Protein AF-A0A7V5UFV3-F1 (afdb_monomer)

Solvent-accessible surface area (backbone atoms only — not comparable to full-atom values): 8999 Å² total; per-residue (Å²): 124,72,68,65,55,54,54,54,53,53,54,52,55,57,58,59,61,69,68,70,78,75,82,81,81,77,78,78,80,79,78,78,83,74,88,85,74,80,84,75,71,90,64,76,85,74,87,45,73,66,62,55,50,60,74,72,45,88,81,68,81,82,78,82,81,81,80,82,73,76,78,77,78,80,77,72,83,65,81,90,75,88,59,47,62,40,74,82,44,76,43,72,50,62,71,58,42,53,53,51,39,57,58,47,50,77,74,42,92,49,65,59,41,75,45,81,54,97,83,26,32,34,25,34,38,46,82,24,76,47,75,97,76,97

Organism: Caldithrix abyssi (NCBI:txid187145)

Sequence (134 aa):
MRILHLIGVLFLLVALQNCQTFSKLRKPAAPKAAEDSLLFHPGAPVKDAFLDSLSNGIGNSAQLSMVLVPPPAPELLYKWIDGYRVQVFAGLGSLRALQVRQQAATVVTDTVYVLKEKGMYKVQAGDYLYYPQA

Radius of gyration: 33.51 Å; Cα contacts (8 Å, |Δi|>4): 105; chains: 1; bounding box: 58×86×60 Å

pLDDT: mean 77.71, std 15.27, range [50.72, 97.5]

Mean predicted aligned error: 19.89 Å

Nearest PDB structures (foldseek):
  4rjv-assembly2_C  TM=5.526E-01  e=1.505E+00  synthetic construct
  2yil-assembly1_A  TM=4.700E-01  e=7.443E+00  Sarcocystis muris

Structure (mmCIF, N/CA/C/O backbone):
data_AF-A0A7V5UFV3-F1
#
_entry.id   AF-A0A7V5UFV3-F1
#
loop_
_atom_site.group_PDB
_atom_site.id
_atom_site.type_symbol
_atom_site.label_atom_id
_atom_site.label_alt_id
_atom_site.label_comp_id
_atom_site.label_asym_id
_atom_site.label_entity_id
_atom_site.label_seq_id
_atom_site.pdbx_PDB_ins_code
_atom_site.Cartn_x
_atom_site.Cartn_y
_atom_site.Cartn_z
_atom_site.occupancy
_atom_site.B_iso_or_equiv
_atom_site.auth_seq_id
_atom_site.auth_comp_id
_atom_site.auth_asym_id
_atom_site.auth_atom_id
_atom_site.pdbx_PDB_model_num
ATOM 1 N N . MET A 1 1 ? 10.000 57.093 -10.109 1.00 59.31 1 MET A N 1
ATOM 2 C CA . MET A 1 1 ? 9.949 55.910 -9.212 1.00 59.31 1 MET A CA 1
ATOM 3 C C . MET A 1 1 ? 9.218 56.125 -7.874 1.00 59.31 1 MET A C 1
ATOM 5 O O . MET A 1 1 ? 9.014 55.150 -7.171 1.00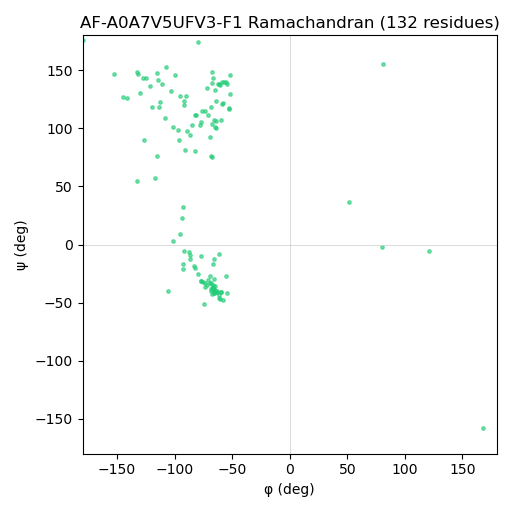 59.31 1 MET A O 1
ATOM 9 N N . ARG A 1 2 ? 8.758 57.335 -7.502 1.00 62.59 2 ARG A N 1
ATOM 10 C CA . ARG A 1 2 ? 8.049 57.561 -6.216 1.00 62.59 2 ARG A CA 1
ATOM 11 C C . ARG A 1 2 ? 6.562 57.157 -6.215 1.00 62.59 2 ARG A C 1
ATOM 13 O O . ARG A 1 2 ? 6.033 56.793 -5.174 1.00 62.59 2 ARG A O 1
ATOM 20 N N . ILE A 1 3 ? 5.911 57.157 -7.381 1.00 67.75 3 ILE A N 1
ATOM 21 C CA . ILE A 1 3 ? 4.476 56.834 -7.523 1.00 67.75 3 ILE A CA 1
ATOM 22 C C . ILE A 1 3 ? 4.211 55.326 -7.347 1.00 67.75 3 ILE A C 1
ATOM 24 O O . ILE A 1 3 ? 3.207 54.944 -6.756 1.00 67.75 3 ILE A O 1
ATOM 28 N N . LEU A 1 4 ? 5.147 54.464 -7.765 1.00 67.62 4 LEU A N 1
ATOM 29 C CA . LEU A 1 4 ? 5.001 53.007 -7.650 1.00 67.62 4 LEU A CA 1
ATOM 30 C C . LEU A 1 4 ? 5.042 52.524 -6.185 1.00 67.62 4 LEU A C 1
ATOM 32 O O . LEU A 1 4 ? 4.327 51.595 -5.821 1.00 67.62 4 LEU A O 1
ATOM 36 N N . HIS A 1 5 ? 5.815 53.193 -5.321 1.00 68.75 5 HIS A N 1
ATOM 37 C CA . HIS A 1 5 ? 5.843 52.886 -3.886 1.00 68.75 5 HIS A CA 1
ATOM 38 C C . HIS A 1 5 ? 4.564 53.315 -3.159 1.00 68.75 5 HIS A C 1
ATOM 40 O O . HIS A 1 5 ? 4.109 52.607 -2.266 1.00 68.75 5 HIS A O 1
ATOM 46 N N . LEU A 1 6 ? 3.944 54.424 -3.572 1.00 72.75 6 LEU A N 1
ATOM 47 C CA . LEU A 1 6 ? 2.688 54.906 -2.988 1.00 72.75 6 LEU A CA 1
ATOM 48 C C . LEU A 1 6 ? 1.519 53.946 -3.261 1.00 72.75 6 LEU A C 1
ATOM 50 O O . LEU A 1 6 ? 0.723 53.680 -2.364 1.00 72.75 6 LEU A O 1
ATOM 54 N N . ILE A 1 7 ? 1.462 53.363 -4.463 1.00 77.38 7 ILE A N 1
ATOM 55 C CA . ILE A 1 7 ? 0.428 52.381 -4.831 1.00 77.38 7 ILE A CA 1
ATOM 56 C C . ILE A 1 7 ? 0.610 51.071 -4.047 1.00 77.38 7 ILE A C 1
ATOM 58 O O . ILE A 1 7 ? -0.369 50.512 -3.553 1.00 77.38 7 ILE A O 1
ATOM 62 N N . GLY A 1 8 ? 1.854 50.611 -3.863 1.00 74.75 8 GLY A N 1
ATOM 63 C CA . GLY A 1 8 ? 2.144 49.401 -3.083 1.00 74.75 8 GLY A CA 1
ATOM 64 C C . GLY A 1 8 ? 1.756 49.521 -1.605 1.00 74.75 8 GLY A C 1
ATOM 65 O O . GLY A 1 8 ? 1.178 48.593 -1.040 1.00 74.75 8 GLY A O 1
ATOM 66 N N . VAL A 1 9 ? 2.007 50.680 -0.987 1.00 79.06 9 VAL A N 1
ATOM 67 C CA . VAL A 1 9 ? 1.633 50.935 0.416 1.00 79.06 9 VAL A CA 1
ATOM 68 C C . VAL A 1 9 ? 0.113 51.026 0.580 1.00 79.06 9 VAL A C 1
ATOM 70 O O . VAL A 1 9 ? -0.429 50.489 1.547 1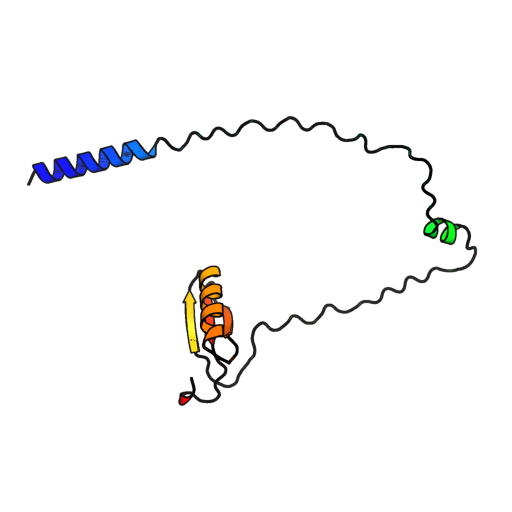.00 79.06 9 VAL A O 1
ATOM 73 N N . LEU A 1 10 ? -0.591 51.635 -0.380 1.00 79.88 10 LEU A N 1
ATOM 74 C CA . LEU A 1 10 ? -2.053 51.720 -0.349 1.00 79.88 10 LEU A CA 1
ATOM 75 C C . LEU A 1 10 ? -2.706 50.331 -0.447 1.00 79.88 10 LEU A C 1
ATOM 77 O O . LEU A 1 10 ? -3.644 50.040 0.291 1.00 79.88 10 LEU A O 1
ATOM 81 N N . PHE A 1 11 ? -2.177 49.445 -1.296 1.00 78.38 11 PHE A N 1
ATOM 82 C CA . PHE A 1 11 ? -2.704 48.085 -1.449 1.00 78.38 11 PHE A CA 1
ATOM 83 C C . PHE A 1 11 ? -2.501 47.231 -0.183 1.00 78.38 11 PHE A C 1
ATOM 85 O O . PHE A 1 11 ? -3.389 46.473 0.208 1.00 78.38 11 PHE A O 1
ATOM 92 N N . LEU A 1 12 ? -1.368 47.406 0.507 1.00 75.25 12 LEU A N 1
ATOM 93 C CA . LEU A 1 12 ? -1.086 46.732 1.779 1.00 75.25 12 LEU A CA 1
ATOM 94 C C . LEU A 1 12 ? -2.041 47.190 2.898 1.00 75.25 12 LEU A C 1
ATOM 96 O O . LEU A 1 12 ? -2.523 46.370 3.678 1.00 75.25 12 LEU A O 1
ATOM 100 N N . LEU A 1 13 ? -2.357 48.488 2.952 1.00 73.62 13 LEU A N 1
ATOM 101 C CA . LEU A 1 13 ? -3.294 49.056 3.928 1.00 73.62 13 LEU A CA 1
ATOM 102 C C . LEU A 1 13 ? -4.730 48.547 3.731 1.00 73.62 13 LEU A C 1
ATOM 104 O O . LEU A 1 13 ? -5.397 48.225 4.714 1.00 73.62 13 LEU A O 1
ATOM 108 N N . VAL A 1 14 ? -5.187 48.401 2.483 1.00 74.06 14 VAL A N 1
ATOM 109 C CA . VAL A 1 14 ? -6.518 47.841 2.182 1.00 74.06 14 VAL A CA 1
ATOM 110 C C . VAL A 1 14 ? -6.597 46.354 2.555 1.00 74.06 14 VAL A C 1
ATOM 112 O O . VAL A 1 14 ? -7.606 45.908 3.103 1.00 74.06 14 VAL A O 1
ATOM 115 N N . ALA A 1 15 ? -5.523 45.586 2.343 1.00 68.31 15 ALA A N 1
ATOM 116 C CA . ALA A 1 15 ? -5.472 44.177 2.742 1.00 68.31 15 ALA A CA 1
ATOM 117 C C . ALA A 1 15 ? -5.536 43.987 4.272 1.00 68.31 15 ALA A C 1
ATOM 119 O O . ALA A 1 15 ? -6.179 43.054 4.753 1.00 68.31 15 ALA A O 1
ATOM 120 N N . LEU A 1 16 ? -4.927 44.894 5.046 1.00 63.44 16 LEU A N 1
ATOM 121 C CA . LEU A 1 16 ? -4.953 44.854 6.513 1.00 63.44 16 LEU A CA 1
ATOM 122 C C . LEU A 1 16 ? -6.341 45.158 7.100 1.00 63.44 16 LEU A C 1
ATOM 124 O O . LEU A 1 16 ? -6.708 44.574 8.121 1.00 63.44 16 LEU A O 1
ATOM 128 N N . 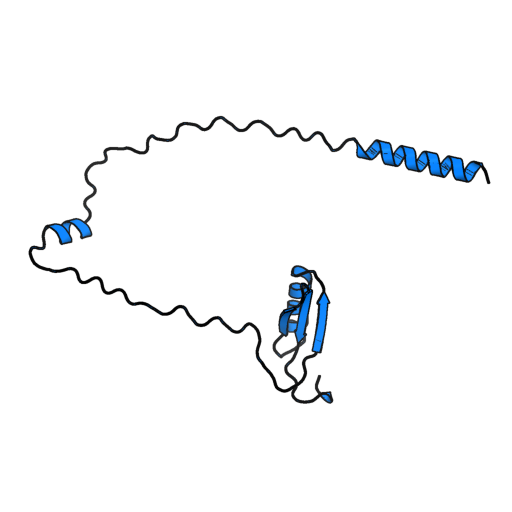GLN A 1 17 ? -7.140 46.015 6.457 1.00 64.69 17 GLN A N 1
ATOM 129 C CA . GLN A 1 17 ? -8.483 46.358 6.944 1.00 64.69 17 GLN A CA 1
ATOM 130 C C . GLN A 1 17 ? -9.493 45.208 6.795 1.00 64.69 17 GLN A C 1
ATOM 132 O O . GLN A 1 17 ? -10.365 45.049 7.646 1.00 64.69 17 GLN A O 1
ATOM 137 N N . ASN A 1 18 ? -9.344 44.348 5.783 1.00 59.25 18 ASN A N 1
ATOM 138 C CA . ASN A 1 18 ? -10.258 43.219 5.560 1.00 59.25 18 ASN A CA 1
ATOM 139 C C . ASN A 1 18 ? -10.041 42.021 6.503 1.00 59.25 18 ASN A C 1
ATOM 141 O O . ASN A 1 18 ? -10.868 41.112 6.539 1.00 59.25 18 ASN A O 1
ATOM 145 N N . CYS A 1 19 ? -8.959 42.001 7.289 1.00 56.19 19 CYS A N 1
ATOM 146 C CA . CYS A 1 19 ? -8.644 40.871 8.168 1.00 56.19 19 CYS A CA 1
ATOM 147 C C . CYS A 1 19 ? -9.328 40.955 9.551 1.00 56.19 19 CYS A C 1
ATOM 149 O O . CYS A 1 19 ? -9.362 39.973 10.289 1.00 56.19 19 CYS A O 1
ATOM 151 N N . GLN A 1 20 ? -9.899 42.108 9.926 1.00 56.22 20 GLN A N 1
ATOM 152 C CA . GLN A 1 20 ? -10.466 42.312 11.270 1.00 56.22 20 GLN A CA 1
ATOM 153 C C . GLN A 1 20 ? -11.961 41.976 11.397 1.00 56.22 20 GLN A C 1
ATOM 155 O O . GLN A 1 20 ? -12.496 41.972 12.506 1.00 56.22 20 GLN A O 1
ATOM 160 N N . THR A 1 21 ? -12.649 41.646 10.304 1.00 54.75 21 THR A N 1
ATOM 161 C CA . THR A 1 21 ? -14.114 41.483 10.298 1.00 54.75 21 THR A CA 1
ATOM 162 C C . THR A 1 21 ? -14.610 40.078 10.666 1.00 54.75 21 THR A C 1
ATOM 164 O O . THR A 1 21 ? -15.809 39.900 10.865 1.00 54.75 21 THR A O 1
ATOM 167 N N . PHE A 1 22 ? -13.729 39.083 10.828 1.00 54.22 22 PHE A N 1
ATOM 168 C CA . PHE A 1 22 ? -14.130 37.675 11.015 1.00 54.22 22 PHE A CA 1
ATOM 169 C C . PHE A 1 22 ? -14.095 37.131 12.459 1.00 54.22 22 PHE A C 1
ATOM 171 O O . PHE A 1 22 ? -14.409 35.962 12.673 1.00 54.22 22 PHE A O 1
ATOM 178 N N . SER A 1 23 ? -13.775 37.932 13.483 1.00 52.50 23 SER A N 1
ATOM 179 C CA . SER A 1 23 ? -13.541 37.406 14.846 1.00 52.50 23 SER A CA 1
ATOM 180 C C . SER A 1 23 ? -14.737 37.430 15.813 1.00 52.50 23 SER A C 1
ATOM 182 O O . SER A 1 23 ? -14.569 37.121 16.991 1.00 52.50 23 SER A O 1
ATOM 184 N N . LYS A 1 24 ? -15.962 37.746 15.370 1.00 52.88 24 LYS A N 1
ATOM 185 C CA . LYS A 1 24 ? -17.138 37.820 16.266 1.00 52.88 24 LYS A CA 1
ATOM 186 C C . LYS A 1 24 ? -18.234 36.800 15.938 1.00 52.88 24 LYS A C 1
ATOM 188 O O . LYS A 1 24 ? -19.392 37.166 15.768 1.00 52.88 24 LYS A O 1
ATOM 193 N N . LEU A 1 25 ? -17.901 35.507 15.937 1.00 55.94 25 LEU A N 1
ATOM 194 C CA . LEU A 1 25 ? -18.900 34.448 16.138 1.00 55.94 25 LEU A CA 1
ATOM 195 C C . LEU A 1 25 ? -19.076 34.197 17.642 1.00 55.94 25 LEU A C 1
ATOM 197 O O . LEU A 1 25 ? -18.333 33.460 18.287 1.00 55.94 25 LEU A O 1
ATOM 201 N N . ARG A 1 26 ? -20.072 34.880 18.207 1.00 53.34 26 ARG A N 1
ATOM 202 C CA . ARG A 1 26 ? -20.524 34.746 19.592 1.00 53.34 26 ARG A CA 1
ATOM 203 C C . ARG A 1 26 ? -21.231 33.394 19.748 1.00 53.34 26 A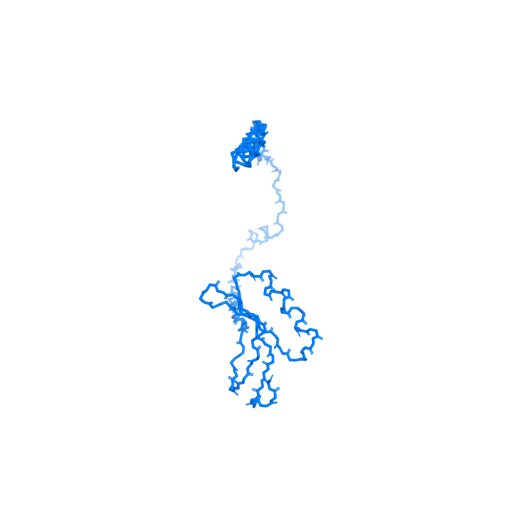RG A C 1
ATOM 205 O O . ARG A 1 26 ? -22.297 33.184 19.180 1.00 53.34 26 ARG A O 1
ATOM 212 N N . LYS A 1 27 ? -20.625 32.477 20.504 1.00 60.91 27 LYS A N 1
ATOM 213 C CA . LYS A 1 27 ? -21.203 31.173 20.864 1.00 60.91 27 LYS A CA 1
ATOM 214 C C . LYS A 1 27 ? -22.464 31.406 21.725 1.00 60.91 27 LYS A C 1
ATOM 216 O O . LYS A 1 27 ? -22.343 32.104 22.736 1.00 60.91 27 LYS A O 1
ATOM 221 N N . PRO A 1 28 ? -23.657 30.898 21.364 1.00 58.50 28 PRO A N 1
ATOM 222 C CA . PRO A 1 28 ? -24.816 30.975 22.248 1.00 58.50 28 PRO A CA 1
ATOM 223 C C . PRO A 1 28 ? -24.586 30.116 23.498 1.00 58.50 28 PRO A C 1
ATOM 225 O O . PRO A 1 28 ? -23.933 29.071 23.442 1.00 58.50 28 PRO A O 1
ATOM 228 N N . ALA A 1 29 ? -25.081 30.606 24.635 1.00 60.09 29 ALA A N 1
ATOM 229 C CA . ALA A 1 29 ? -24.979 29.945 25.928 1.00 60.09 29 ALA A CA 1
ATOM 230 C C . ALA A 1 29 ? -25.675 28.576 25.895 1.00 60.09 29 ALA A C 1
ATOM 232 O O . ALA A 1 29 ? -26.770 28.445 25.347 1.00 60.09 29 ALA A O 1
ATOM 233 N N . ALA A 1 30 ? -25.031 27.567 26.484 1.00 63.00 30 ALA A N 1
ATOM 234 C CA . ALA A 1 30 ? -25.614 26.242 26.641 1.00 63.00 30 ALA A CA 1
ATOM 235 C C . ALA A 1 30 ? -26.879 26.322 27.522 1.00 63.00 30 ALA A C 1
ATOM 237 O O . ALA A 1 30 ? -26.863 27.040 28.529 1.00 63.00 30 ALA A O 1
ATOM 238 N N . PRO A 1 31 ? -27.966 25.606 27.180 1.00 59.72 31 PRO A N 1
ATOM 239 C CA . PRO A 1 31 ? -29.097 25.461 28.083 1.00 59.72 31 PRO A CA 1
ATOM 240 C C . PRO A 1 31 ? -28.635 24.765 29.369 1.00 59.72 31 PRO A C 1
ATOM 242 O O . PRO A 1 31 ? -27.831 23.832 29.333 1.00 59.72 31 PRO A O 1
ATOM 245 N N . LYS A 1 32 ? -29.124 25.263 30.511 1.00 56.88 32 LYS A N 1
ATOM 246 C CA . LYS A 1 32 ? -28.925 24.645 31.826 1.00 56.88 32 LYS A CA 1
ATOM 247 C C . LYS A 1 32 ? -29.338 23.176 31.743 1.00 56.88 32 LYS A C 1
ATOM 249 O O . LYS A 1 32 ? -30.430 22.884 31.261 1.00 56.88 32 LYS A O 1
ATOM 254 N N . ALA A 1 33 ? -28.454 22.293 32.200 1.00 53.53 33 ALA A N 1
ATOM 255 C CA . ALA A 1 33 ? -28.735 20.874 32.340 1.00 53.53 33 ALA A CA 1
ATOM 256 C C . ALA A 1 33 ? -30.018 20.703 33.163 1.00 53.53 33 ALA A C 1
ATOM 258 O O . ALA A 1 33 ? -30.089 21.163 34.303 1.00 53.53 33 ALA A O 1
ATOM 259 N N . ALA A 1 34 ? -31.036 20.111 32.544 1.00 55.47 34 ALA A N 1
ATOM 260 C CA . ALA A 1 34 ? -32.190 19.606 33.258 1.00 55.47 34 ALA A CA 1
ATOM 261 C C . ALA A 1 34 ? -31.710 18.458 34.151 1.00 55.47 34 ALA A C 1
ATOM 263 O O . ALA A 1 34 ? -30.925 17.611 33.719 1.00 55.47 34 ALA A O 1
ATOM 264 N N . GLU A 1 35 ? -32.137 18.482 35.408 1.00 56.16 35 GLU A N 1
ATOM 265 C CA . GLU A 1 35 ? -31.898 17.438 36.396 1.00 56.16 35 GLU A CA 1
ATOM 266 C C . GLU A 1 35 ? -32.661 16.161 36.002 1.00 56.16 35 GLU A C 1
ATOM 268 O O . GLU A 1 35 ? -33.693 15.828 36.575 1.00 56.16 35 GLU A O 1
ATOM 273 N N . ASP A 1 36 ? -32.164 15.430 35.004 1.00 50.72 36 ASP A N 1
ATOM 274 C CA . ASP A 1 36 ? -32.668 14.099 34.664 1.00 50.72 36 ASP A CA 1
ATOM 275 C C . ASP A 1 36 ? -32.024 13.062 35.594 1.00 50.72 36 ASP A C 1
ATOM 277 O O . ASP A 1 36 ? -31.056 12.373 35.274 1.00 50.72 36 ASP A O 1
ATOM 281 N N . SER A 1 37 ? -32.564 12.961 36.804 1.00 53.97 37 SER A N 1
ATOM 282 C CA . SER A 1 37 ? -32.398 11.793 37.677 1.00 53.97 37 SER A CA 1
ATOM 283 C C . SER A 1 37 ? -33.749 11.376 38.251 1.00 53.97 37 SER A C 1
ATOM 285 O O . SER A 1 37 ? -33.933 11.220 39.451 1.00 53.97 37 SER A O 1
ATOM 287 N N . LEU A 1 38 ? -34.701 11.151 37.345 1.00 58.28 38 LEU A N 1
ATOM 288 C CA . LEU A 1 38 ? -35.930 10.386 37.578 1.00 58.28 38 LEU A CA 1
ATOM 289 C C . LEU A 1 38 ? -35.745 8.902 37.192 1.00 58.28 38 LEU A C 1
ATOM 291 O O . LEU A 1 38 ? -36.679 8.249 36.745 1.00 58.28 38 LEU A O 1
ATOM 295 N N . LEU A 1 39 ? -34.539 8.341 37.347 1.00 59.97 39 LEU A N 1
ATOM 296 C CA . LEU A 1 39 ? -34.235 6.944 36.987 1.00 59.97 39 LEU A CA 1
ATOM 297 C C . LEU A 1 39 ? -34.375 5.951 38.152 1.00 59.97 39 LEU A C 1
ATOM 299 O O . LEU A 1 39 ? -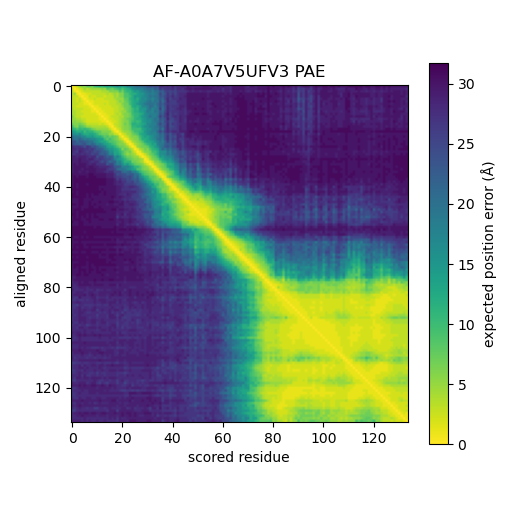33.812 4.862 38.112 1.00 59.97 39 LEU A O 1
ATOM 303 N N . PHE A 1 40 ? -35.161 6.283 39.172 1.00 52.31 40 PHE A N 1
ATOM 304 C CA . PHE A 1 40 ? -35.617 5.299 40.151 1.00 52.31 40 PHE A CA 1
ATOM 305 C C . PHE A 1 40 ? -37.129 5.161 40.043 1.00 52.31 40 PHE A C 1
ATOM 307 O O . PHE A 1 40 ? -37.885 5.677 40.860 1.00 52.31 40 PHE A O 1
ATOM 314 N N . HIS A 1 41 ? -37.577 4.453 39.010 1.00 55.16 41 HIS A N 1
ATOM 315 C CA . HIS A 1 41 ? -38.887 3.826 39.064 1.00 55.16 41 HIS A CA 1
ATOM 316 C C . HIS A 1 41 ? -38.750 2.580 39.950 1.00 55.16 41 HIS A C 1
ATOM 318 O O . HIS A 1 41 ? -38.035 1.657 39.551 1.00 55.16 41 HIS A O 1
ATOM 324 N N . PRO A 1 42 ? -39.400 2.506 41.128 1.00 57.03 42 PRO A N 1
ATOM 325 C CA . PRO A 1 42 ? -39.598 1.236 41.815 1.00 57.03 42 PRO A CA 1
ATOM 326 C C . PRO A 1 42 ? -40.581 0.409 40.974 1.00 57.03 42 PRO A C 1
ATOM 328 O O . PRO A 1 42 ? -41.781 0.364 41.230 1.00 57.03 42 PRO A O 1
ATOM 331 N N . GLY A 1 43 ? -40.077 -0.156 39.880 1.00 62.69 43 GLY A N 1
ATOM 332 C CA . GLY A 1 43 ? -40.812 -1.084 39.041 1.00 62.69 43 GLY A CA 1
ATOM 333 C C . GLY A 1 43 ? -41.061 -2.376 39.806 1.00 62.69 43 GLY A C 1
ATOM 334 O O . GLY A 1 43 ? -40.257 -2.781 40.648 1.00 62.69 43 GLY A O 1
ATOM 335 N N . ALA A 1 44 ? -42.189 -3.019 39.514 1.00 68.88 44 ALA A N 1
ATOM 336 C CA . ALA A 1 44 ? -42.468 -4.362 39.999 1.00 68.88 44 ALA A CA 1
ATOM 337 C C . ALA A 1 44 ? -41.289 -5.297 39.663 1.00 68.88 44 ALA A C 1
ATOM 339 O O . ALA A 1 44 ? -40.658 -5.110 38.617 1.00 68.88 44 ALA A O 1
ATOM 340 N N . PRO A 1 45 ? -40.983 -6.287 40.522 1.00 68.06 45 PRO A N 1
ATOM 341 C CA . PRO A 1 45 ? -39.886 -7.215 40.282 1.00 68.06 45 PRO A CA 1
ATOM 342 C C . PR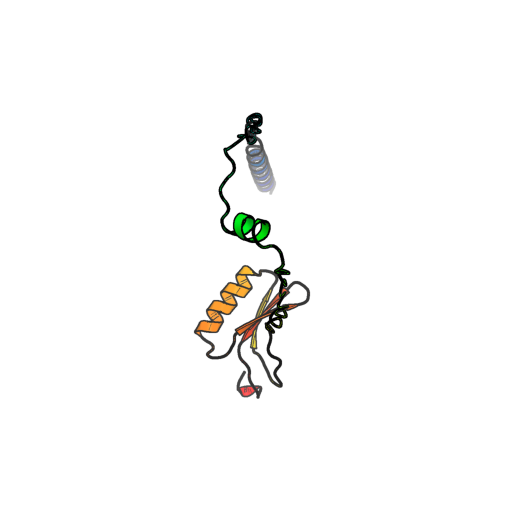O A 1 45 ? -40.046 -7.843 38.895 1.00 68.06 45 PRO A C 1
ATOM 344 O O . PRO A 1 45 ? -41.044 -8.510 38.607 1.00 68.06 45 PRO A O 1
ATOM 347 N N . VAL A 1 46 ? -39.083 -7.567 38.016 1.00 77.25 46 VAL A N 1
ATOM 348 C CA . VAL A 1 46 ? -39.041 -8.147 36.676 1.00 77.25 46 VAL A CA 1
ATOM 349 C C . VAL A 1 46 ? -38.756 -9.631 36.858 1.00 77.25 46 VAL A C 1
ATOM 351 O O . VAL A 1 46 ? -37.727 -9.991 37.423 1.00 77.25 46 VAL A O 1
ATOM 354 N N . LYS A 1 47 ? -39.687 -10.483 36.415 1.00 77.06 47 LYS A N 1
ATOM 355 C CA . LYS A 1 47 ? -39.478 -11.933 36.394 1.00 77.06 47 LYS A CA 1
ATOM 356 C C . LYS A 1 47 ? -38.344 -12.244 35.427 1.00 77.06 47 LYS A C 1
ATOM 358 O O . LYS A 1 47 ? -38.529 -12.154 34.213 1.00 77.06 47 LYS A O 1
ATOM 363 N N . ASP A 1 48 ? -37.190 -12.588 35.975 1.00 77.19 48 ASP A N 1
ATOM 364 C CA . ASP A 1 48 ? -36.040 -13.043 35.216 1.00 77.19 48 ASP A CA 1
ATOM 365 C C . ASP A 1 48 ? -35.970 -14.563 35.337 1.00 77.19 48 ASP A C 1
ATOM 367 O O . ASP A 1 48 ? -35.503 -15.110 36.335 1.00 77.19 48 ASP A O 1
ATOM 371 N N . ALA A 1 49 ? -36.436 -15.248 34.290 1.00 80.12 49 ALA A N 1
ATOM 372 C CA . ALA A 1 49 ? -36.468 -16.705 34.236 1.00 80.12 49 ALA A CA 1
ATOM 373 C C . ALA A 1 49 ? -35.089 -17.346 34.482 1.00 80.12 49 ALA A C 1
ATOM 375 O O . ALA A 1 49 ? -35.021 -18.475 34.968 1.00 80.12 49 ALA A O 1
ATOM 376 N N . PHE A 1 50 ? -33.994 -16.642 34.173 1.00 78.88 50 PHE A N 1
ATOM 377 C CA . PHE A 1 50 ? -32.646 -17.125 34.437 1.00 78.88 50 PHE A CA 1
ATOM 378 C C . PHE A 1 50 ? -32.307 -17.037 35.931 1.00 78.88 50 PHE A C 1
ATOM 380 O O . PHE A 1 50 ? -31.926 -18.044 36.529 1.00 78.88 50 PHE A O 1
ATOM 387 N N . LEU A 1 51 ? -32.510 -15.883 36.570 1.00 76.19 51 LEU A N 1
ATOM 388 C CA . LEU A 1 51 ? -32.245 -15.716 38.008 1.00 76.19 51 LEU A CA 1
ATOM 389 C C . LEU A 1 51 ? -33.199 -16.552 38.878 1.00 76.19 51 LEU A C 1
ATOM 391 O O . LEU A 1 51 ? -32.789 -17.133 39.889 1.00 76.19 51 LEU A O 1
ATOM 395 N N . ASP A 1 52 ? -34.448 -16.695 38.443 1.00 78.38 52 ASP A N 1
ATOM 396 C CA . ASP A 1 52 ? -35.447 -17.553 39.079 1.00 78.38 52 ASP A CA 1
ATOM 397 C C . ASP A 1 52 ? -35.051 -19.041 38.981 1.00 78.38 52 ASP A C 1
ATOM 399 O O . ASP A 1 52 ? -35.344 -19.830 39.880 1.00 78.38 52 ASP A O 1
ATOM 403 N N . SER A 1 53 ? -34.325 -19.443 37.928 1.00 73.56 53 SER A N 1
ATOM 404 C CA . SER A 1 53 ? -33.802 -20.812 37.793 1.00 73.56 53 SER A CA 1
ATOM 405 C C . SER A 1 53 ? -32.573 -21.078 38.670 1.00 73.56 53 SER A C 1
ATOM 407 O O . SER A 1 53 ? -32.401 -22.193 39.163 1.00 73.56 53 SER A O 1
ATOM 409 N N . LEU A 1 54 ? -31.751 -20.052 38.923 1.00 70.38 54 LEU A N 1
ATOM 410 C CA . LEU A 1 54 ? -30.588 -20.148 39.810 1.00 70.38 54 LEU A CA 1
ATOM 411 C C . LEU A 1 54 ? -30.991 -20.209 41.286 1.00 70.38 54 LEU A C 1
ATOM 413 O O . LEU A 1 54 ? -30.360 -20.917 42.066 1.00 70.38 54 LEU A O 1
ATOM 417 N N . SER A 1 55 ? -32.042 -19.486 41.673 1.00 70.38 55 SER A N 1
ATOM 418 C CA . SER A 1 55 ? -32.503 -19.424 43.066 1.00 70.38 55 SER A CA 1
ATOM 419 C C . SER A 1 55 ? -33.294 -20.663 43.504 1.00 70.38 55 SER A C 1
ATOM 421 O O . SER A 1 55 ? -33.198 -21.066 44.661 1.00 70.38 55 SER A O 1
ATOM 423 N N . ASN A 1 56 ? -34.023 -21.311 42.587 1.00 69.44 56 ASN A N 1
ATOM 424 C CA . ASN A 1 56 ? -34.804 -22.522 42.876 1.00 69.44 56 ASN A CA 1
ATOM 425 C C . ASN A 1 56 ? -33.998 -23.836 42.752 1.00 69.44 56 ASN A C 1
ATOM 427 O O . ASN A 1 56 ? -34.487 -24.903 43.127 1.00 69.44 56 ASN A O 1
ATOM 431 N N . GLY A 1 57 ? -32.766 -23.782 42.236 1.00 61.97 57 GLY A N 1
ATOM 432 C CA . GLY A 1 57 ? -31.896 -24.941 42.035 1.00 61.97 57 GLY A CA 1
ATOM 433 C C . GLY A 1 57 ? -30.981 -25.223 43.228 1.00 61.97 57 GLY A C 1
ATOM 434 O O . GLY A 1 57 ? -29.801 -24.884 43.202 1.00 61.97 57 GLY A O 1
ATOM 435 N N . ILE A 1 58 ? -31.494 -25.892 44.265 1.00 54.03 58 ILE A N 1
ATOM 436 C CA . ILE A 1 58 ? -30.674 -26.443 45.357 1.00 54.03 58 ILE A CA 1
ATOM 437 C C . ILE A 1 58 ? -29.762 -27.541 44.775 1.00 54.03 58 ILE A C 1
ATOM 439 O O . ILE A 1 58 ? -30.210 -28.658 44.539 1.00 54.03 58 ILE A O 1
ATOM 443 N N . GLY A 1 59 ? -28.482 -27.230 44.538 1.00 54.72 59 GLY A N 1
ATOM 444 C CA . GLY A 1 59 ? -27.427 -28.238 44.333 1.00 54.72 59 GLY A CA 1
ATOM 445 C C . GLY A 1 59 ? -26.658 -28.206 43.010 1.00 54.72 59 GLY A C 1
ATOM 446 O O . GLY A 1 59 ? -25.670 -28.926 42.889 1.00 54.72 59 GLY A O 1
ATOM 447 N N . ASN A 1 60 ? -27.025 -27.360 42.047 1.00 56.84 60 ASN A N 1
ATOM 448 C CA . ASN A 1 60 ? -26.293 -27.284 40.781 1.00 56.84 60 ASN A CA 1
ATOM 449 C C . ASN A 1 60 ? -25.286 -26.135 40.839 1.00 56.84 60 ASN A C 1
ATOM 451 O O . ASN A 1 60 ? -25.634 -24.972 40.646 1.00 56.84 60 ASN A O 1
ATOM 455 N N . SER A 1 61 ? -24.023 -26.453 41.124 1.00 63.53 61 SER A N 1
ATOM 456 C CA . SER A 1 61 ? -22.925 -25.506 40.961 1.00 63.53 61 SER A CA 1
ATOM 457 C C . SER A 1 61 ? -22.863 -25.077 39.493 1.00 63.53 61 SER A C 1
ATOM 459 O O . SER A 1 61 ? -22.484 -25.845 38.611 1.00 63.53 61 SER A O 1
ATOM 461 N N . ALA A 1 62 ? -23.276 -23.844 39.207 1.00 62.12 62 ALA A N 1
ATOM 462 C CA . ALA A 1 62 ? -23.111 -23.257 37.887 1.00 62.12 62 ALA A CA 1
ATOM 463 C C . ALA A 1 62 ? -21.605 -23.123 37.604 1.00 62.12 62 ALA A C 1
ATOM 465 O O . ALA A 1 62 ? -20.939 -22.224 38.118 1.00 62.12 62 ALA A O 1
ATOM 466 N N . GLN A 1 63 ? -21.042 -24.050 36.828 1.00 63.62 63 GLN A N 1
ATOM 467 C CA . GLN A 1 63 ? -19.669 -23.938 36.351 1.00 63.62 63 GLN A CA 1
ATOM 468 C C . GLN A 1 63 ? -19.627 -22.933 35.202 1.00 63.62 63 GLN A C 1
ATOM 470 O O . GLN A 1 63 ? -20.038 -23.216 34.078 1.00 63.62 63 GLN A O 1
ATOM 475 N N . LEU A 1 64 ? -19.110 -21.742 35.498 1.00 67.69 64 LEU A N 1
ATOM 476 C CA . LEU A 1 64 ? -18.714 -20.773 34.486 1.00 67.69 64 LEU A CA 1
ATOM 477 C C . LEU A 1 64 ? -17.506 -21.329 33.723 1.00 67.69 64 LEU A C 1
ATOM 479 O O . LEU A 1 64 ? -16.381 -21.326 34.221 1.00 67.69 64 LEU A O 1
ATOM 483 N N . SER A 1 65 ? -17.743 -21.818 32.508 1.00 70.94 65 SER A N 1
ATOM 484 C CA . SER A 1 65 ? -16.671 -22.147 31.572 1.00 70.94 65 SER A CA 1
ATOM 485 C C . SER A 1 65 ? -16.279 -20.883 30.813 1.00 70.94 65 SER A C 1
ATOM 487 O O . SER A 1 65 ? -16.991 -20.427 29.919 1.00 70.94 65 SER A O 1
ATOM 489 N N . MET A 1 66 ? -15.158 -20.280 31.203 1.00 72.75 66 MET A N 1
ATOM 490 C CA . MET A 1 66 ? -14.568 -19.167 30.469 1.00 72.75 66 MET A CA 1
ATOM 491 C C . MET A 1 66 ? -13.613 -19.732 29.418 1.00 72.75 66 MET A C 1
ATOM 493 O O . MET A 1 66 ? -12.471 -20.074 29.718 1.00 72.75 66 MET A O 1
ATOM 497 N N . VAL A 1 67 ? -14.080 -19.846 28.175 1.00 80.12 67 VAL A N 1
ATOM 498 C CA . VAL A 1 67 ? -13.206 -20.193 27.051 1.00 80.12 67 VAL A CA 1
ATOM 499 C C . VAL A 1 67 ? -12.424 -18.941 26.662 1.00 80.12 67 VAL A C 1
ATOM 501 O O . VAL A 1 67 ? -12.954 -18.026 26.034 1.00 80.12 67 VAL A O 1
ATOM 504 N N . LEU A 1 68 ? -11.154 -18.892 27.059 1.00 71.50 68 LEU A N 1
ATOM 505 C CA . LEU A 1 68 ? -10.198 -17.896 26.582 1.00 71.50 68 LEU A CA 1
ATOM 506 C C . LEU A 1 68 ? -9.892 -18.191 25.111 1.00 71.50 68 LEU A C 1
ATOM 508 O O . LEU A 1 68 ? -9.013 -18.993 24.802 1.0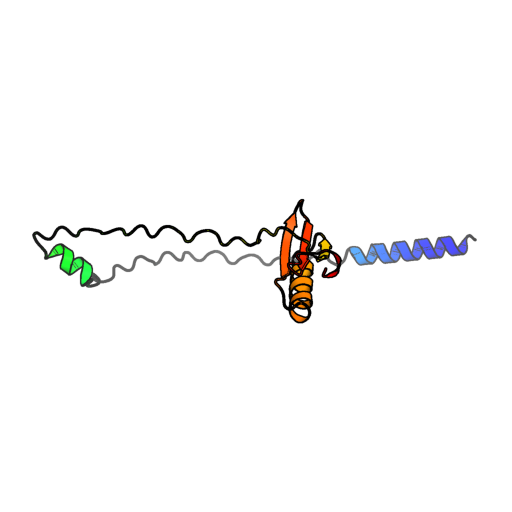0 71.50 68 LEU A O 1
ATOM 512 N N . VAL A 1 69 ? -10.629 -17.561 24.197 1.00 83.44 69 VAL A N 1
ATOM 513 C CA . VAL A 1 69 ? -10.233 -17.533 22.787 1.00 83.44 69 VAL A CA 1
ATOM 514 C C . VAL A 1 69 ? -9.051 -16.570 22.690 1.00 83.44 69 VAL A C 1
ATOM 516 O O . VAL A 1 69 ? -9.224 -15.385 22.995 1.00 83.44 69 VAL A O 1
ATOM 519 N N . PRO A 1 70 ? -7.842 -17.039 22.334 1.00 84.25 70 PRO A N 1
ATOM 520 C CA . PRO A 1 70 ? -6.718 -16.137 22.163 1.00 84.25 70 PRO A CA 1
ATOM 521 C C . PRO A 1 70 ? -7.077 -15.103 21.088 1.00 84.25 70 PRO A C 1
ATOM 523 O O . PRO A 1 70 ? -7.711 -15.459 20.089 1.00 84.25 70 PRO A O 1
ATOM 526 N N . PRO A 1 71 ? -6.709 -13.824 21.278 1.00 82.62 71 PRO A N 1
ATOM 527 C CA . PRO A 1 71 ? -6.946 -12.818 20.259 1.00 82.62 71 PRO A CA 1
ATOM 528 C C . PRO A 1 71 ? -6.276 -13.262 18.948 1.00 82.62 71 PRO A C 1
ATOM 530 O O . PRO A 1 71 ? -5.169 -13.811 18.989 1.00 82.62 71 PRO A O 1
ATOM 533 N N . PRO A 1 72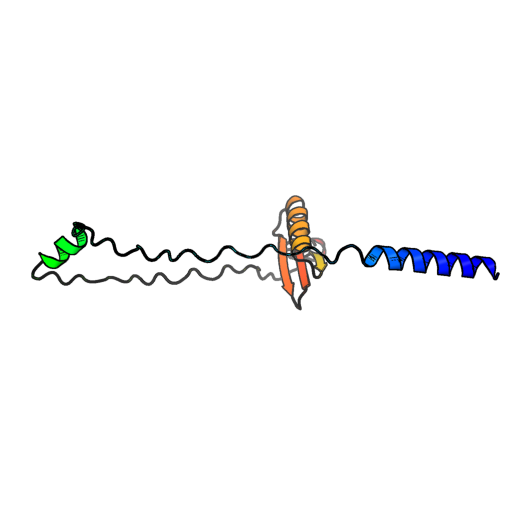 ? -6.933 -13.061 17.792 1.00 81.50 72 PRO A N 1
ATOM 534 C CA . PRO A 1 72 ? -6.355 -13.408 16.502 1.00 81.50 72 PRO A CA 1
ATOM 535 C C . PRO A 1 72 ? -5.001 -12.714 16.340 1.00 81.50 72 PRO A C 1
ATOM 537 O O . PRO A 1 72 ? -4.827 -11.563 16.752 1.00 81.50 72 PRO A O 1
ATOM 540 N N . ALA A 1 73 ? -4.032 -13.435 15.771 1.00 79.75 73 ALA A N 1
ATOM 541 C CA . ALA A 1 73 ? -2.702 -12.891 15.534 1.00 79.75 73 ALA A CA 1
ATOM 542 C C . ALA A 1 73 ? -2.812 -11.590 14.715 1.00 79.75 73 ALA A C 1
ATOM 544 O O . ALA A 1 73 ? -3.616 -11.535 13.781 1.00 79.75 73 ALA A O 1
ATOM 545 N N . PRO A 1 74 ? -2.035 -10.544 15.047 1.00 74.38 74 PRO A N 1
ATOM 546 C CA . PRO A 1 74 ? -2.063 -9.302 14.291 1.00 74.38 74 PRO A CA 1
ATOM 547 C C . PRO A 1 74 ? -1.699 -9.594 12.834 1.00 74.38 74 PRO A C 1
ATOM 549 O O . PRO A 1 74 ? -0.620 -10.120 12.555 1.00 74.38 74 PRO A O 1
ATOM 552 N N . GLU A 1 75 ? -2.603 -9.270 11.910 1.00 69.88 75 GLU A N 1
ATOM 553 C CA . GLU A 1 75 ? -2.335 -9.396 10.481 1.00 69.88 75 GLU A CA 1
ATOM 554 C C . GLU A 1 75 ? -1.105 -8.553 10.131 1.00 69.88 75 GLU A C 1
ATOM 556 O O . GLU A 1 75 ? -1.057 -7.341 10.371 1.00 69.88 75 GLU A O 1
ATOM 561 N N . LEU A 1 76 ? -0.078 -9.198 9.579 1.00 64.12 76 LEU A N 1
ATOM 562 C CA . LEU A 1 76 ? 1.092 -8.491 9.085 1.00 64.12 76 LEU A CA 1
ATOM 563 C C . LEU A 1 76 ? 0.657 -7.636 7.889 1.00 64.12 76 LEU A C 1
ATOM 565 O O . LEU A 1 76 ? 0.437 -8.145 6.795 1.00 64.12 76 LEU A O 1
ATOM 569 N N . LEU A 1 77 ? 0.588 -6.315 8.085 1.00 70.38 77 LEU A N 1
ATOM 570 C CA . LEU A 1 77 ? 0.302 -5.332 7.025 1.00 70.38 77 LEU A CA 1
ATOM 571 C C . LEU A 1 77 ? 1.356 -5.327 5.902 1.00 70.38 77 LEU A C 1
ATOM 573 O O . LEU A 1 77 ? 1.203 -4.632 4.896 1.00 70.38 77 LEU A O 1
ATOM 577 N N . TYR A 1 78 ? 2.452 -6.057 6.097 1.00 76.06 78 TYR A N 1
ATOM 578 C CA . TYR A 1 78 ? 3.607 -6.073 5.227 1.00 76.06 78 TYR A CA 1
ATOM 579 C C . TYR A 1 78 ? 4.170 -7.486 5.100 1.00 76.06 78 TYR A C 1
ATOM 581 O O . TYR A 1 78 ? 4.504 -8.134 6.093 1.00 76.06 78 TYR A O 1
ATOM 589 N N . LYS A 1 79 ? 4.310 -7.938 3.855 1.00 83.00 79 LYS A N 1
ATOM 590 C CA . LYS A 1 79 ? 4.959 -9.199 3.505 1.00 83.00 79 LYS A CA 1
ATOM 591 C C . LYS A 1 79 ? 6.447 -8.948 3.273 1.00 83.00 79 LYS A C 1
ATOM 593 O O . LYS A 1 79 ? 6.805 -8.085 2.467 1.00 83.00 79 LYS A O 1
ATOM 598 N N . TRP A 1 80 ? 7.305 -9.713 3.941 1.00 83.56 80 TRP A N 1
ATOM 599 C CA . TRP A 1 80 ? 8.734 -9.753 3.629 1.00 83.56 80 TRP A CA 1
ATOM 600 C C . TRP A 1 80 ? 8.954 -10.489 2.307 1.00 83.56 80 TRP A C 1
ATOM 602 O O . TRP A 1 80 ? 8.357 -11.542 2.082 1.00 83.56 80 TRP A O 1
ATOM 612 N N . ILE A 1 81 ? 9.790 -9.926 1.437 1.00 86.88 81 ILE A N 1
ATOM 613 C CA . ILE A 1 81 ? 10.194 -10.546 0.173 1.00 86.88 81 ILE A CA 1
ATOM 614 C C . ILE A 1 81 ? 11.708 -10.446 0.025 1.00 86.88 81 ILE A C 1
ATOM 616 O O . ILE A 1 81 ? 12.307 -9.477 0.493 1.00 86.88 81 ILE A O 1
ATOM 620 N N . ASP A 1 82 ? 12.299 -11.434 -0.637 1.00 87.88 82 ASP A N 1
ATOM 621 C CA . ASP A 1 82 ? 13.676 -11.373 -1.118 1.00 87.88 82 ASP A CA 1
ATOM 622 C C . ASP A 1 82 ? 13.635 -10.925 -2.585 1.00 87.88 82 ASP A C 1
ATOM 624 O O . ASP A 1 82 ? 13.397 -11.728 -3.488 1.00 87.88 82 ASP A O 1
ATOM 628 N N . GLY A 1 83 ? 13.682 -9.608 -2.803 1.00 91.38 83 GLY A N 1
ATOM 629 C CA . GLY A 1 83 ? 13.450 -9.013 -4.117 1.00 91.38 83 GLY A CA 1
ATOM 630 C C . GLY A 1 83 ? 13.259 -7.496 -4.095 1.00 91.38 83 GLY A C 1
ATOM 631 O O . GLY A 1 83 ? 13.682 -6.797 -3.172 1.00 91.38 83 GLY A O 1
ATOM 632 N N . TYR A 1 84 ? 12.604 -6.988 -5.135 1.00 92.88 84 TYR A N 1
ATOM 633 C CA . TYR A 1 84 ? 12.412 -5.574 -5.427 1.00 92.88 84 TYR A CA 1
ATOM 634 C C . TYR A 1 84 ? 10.936 -5.179 -5.366 1.00 92.88 84 TYR A C 1
ATOM 636 O O . TYR A 1 84 ? 10.038 -5.940 -5.725 1.00 92.88 84 TYR A O 1
ATOM 644 N N . ARG A 1 85 ? 10.700 -3.934 -4.951 1.00 93.56 85 ARG A N 1
ATOM 645 C CA . ARG A 1 85 ? 9.401 -3.261 -5.031 1.00 93.56 85 ARG A CA 1
ATOM 646 C C . ARG A 1 85 ? 9.582 -1.880 -5.620 1.00 93.56 85 ARG A C 1
ATOM 648 O O . ARG A 1 85 ? 10.576 -1.209 -5.334 1.00 93.56 85 ARG A O 1
ATOM 655 N N . VAL A 1 86 ? 8.587 -1.416 -6.363 1.00 94.69 86 VAL A N 1
ATOM 656 C CA . VAL A 1 86 ? 8.608 -0.072 -6.936 1.00 94.69 86 VAL A CA 1
ATOM 657 C C . VAL A 1 86 ? 7.938 0.891 -5.971 1.00 94.69 86 VAL A C 1
ATOM 659 O O . VAL A 1 86 ? 6.762 0.744 -5.635 1.00 94.69 86 VAL A O 1
ATOM 662 N N . GLN A 1 87 ? 8.675 1.900 -5.510 1.00 95.62 87 GLN A N 1
ATOM 663 C CA . GLN A 1 87 ? 8.096 2.972 -4.705 1.00 95.62 87 GLN A CA 1
ATOM 664 C C . GLN A 1 87 ? 7.431 4.004 -5.620 1.00 95.62 87 GLN A C 1
ATOM 666 O O . GLN A 1 87 ? 8.110 4.755 -6.313 1.00 95.62 87 GLN A O 1
ATOM 671 N N . VAL A 1 88 ? 6.103 4.087 -5.565 1.00 96.12 88 VAL A N 1
ATOM 672 C CA . VAL A 1 88 ? 5.311 5.021 -6.384 1.00 96.12 88 VAL A CA 1
ATOM 673 C C . VAL A 1 88 ? 5.031 6.347 -5.674 1.00 96.12 88 VAL A C 1
ATOM 675 O O . VAL A 1 88 ? 4.741 7.352 -6.317 1.00 96.12 88 VAL A O 1
ATOM 678 N N . PHE A 1 89 ? 5.119 6.381 -4.340 1.00 97.44 89 PHE A N 1
ATOM 679 C CA . PHE A 1 89 ? 4.900 7.600 -3.560 1.00 97.44 89 PHE A CA 1
ATOM 680 C C . PHE A 1 89 ? 5.671 7.588 -2.242 1.00 97.44 89 PHE A C 1
ATOM 682 O O . PHE A 1 89 ? 5.812 6.544 -1.605 1.00 97.44 89 PHE A O 1
ATOM 689 N N . ALA A 1 90 ? 6.108 8.772 -1.813 1.00 97.19 90 ALA A N 1
ATOM 690 C CA . ALA A 1 90 ? 6.591 9.042 -0.466 1.00 97.19 90 ALA A CA 1
ATOM 691 C C . ALA A 1 90 ? 6.191 10.466 -0.046 1.00 97.19 90 ALA A C 1
ATOM 693 O O . ALA A 1 90 ? 6.476 11.425 -0.760 1.00 97.19 90 ALA A O 1
ATOM 694 N N . GLY A 1 91 ? 5.535 10.620 1.104 1.00 96.94 91 GLY A N 1
ATOM 695 C CA . GLY A 1 91 ? 5.129 11.936 1.604 1.00 96.94 91 GLY A CA 1
ATOM 696 C C . GLY A 1 91 ? 4.406 11.889 2.948 1.00 96.94 91 GLY A C 1
ATOM 697 O O . GLY A 1 91 ? 4.137 10.825 3.488 1.00 96.94 91 GLY A O 1
ATOM 698 N N . LEU A 1 92 ? 4.075 13.051 3.512 1.00 97.25 92 LEU A N 1
ATOM 699 C CA . LEU A 1 92 ? 3.486 13.150 4.860 1.00 97.25 92 LEU A CA 1
ATOM 700 C C . LEU A 1 92 ? 1.965 12.899 4.902 1.00 97.25 92 LEU A C 1
ATOM 702 O O . LEU A 1 92 ? 1.414 12.583 5.954 1.00 97.25 92 LEU A O 1
ATOM 706 N N . GLY A 1 93 ? 1.270 13.039 3.771 1.00 95.75 93 GLY A N 1
ATOM 707 C CA . GLY A 1 93 ? -0.191 12.953 3.711 1.00 95.75 93 GLY A CA 1
ATOM 708 C C . GLY A 1 93 ? -0.711 11.516 3.643 1.00 95.75 93 GLY A C 1
ATOM 709 O O . GLY A 1 93 ? -0.593 10.871 2.602 1.00 95.75 93 GLY A O 1
ATOM 710 N N . SER A 1 94 ? -1.371 11.048 4.707 1.00 95.88 94 SER A N 1
ATOM 711 C CA . SER A 1 94 ? -2.002 9.717 4.758 1.00 95.88 94 SER A CA 1
ATOM 712 C C . SER A 1 94 ? -3.102 9.546 3.708 1.00 95.88 94 SER A C 1
ATOM 714 O O . SER A 1 94 ? -3.116 8.555 2.984 1.00 95.88 94 SER A O 1
ATOM 716 N N . LEU A 1 95 ? -3.990 10.537 3.571 1.00 97.12 95 LEU A N 1
ATOM 717 C CA . LEU A 1 95 ? -5.066 10.522 2.574 1.00 97.12 95 LEU A CA 1
ATOM 718 C C . LEU A 1 95 ? -4.512 10.421 1.153 1.00 97.12 95 LEU A C 1
ATOM 720 O O . LEU A 1 95 ? -5.025 9.659 0.338 1.00 97.12 95 LEU A O 1
ATOM 724 N N . ARG A 1 96 ? -3.423 11.145 0.870 1.00 97.06 96 ARG A N 1
ATOM 725 C CA . ARG A 1 96 ? -2.781 11.097 -0.442 1.00 97.06 96 ARG A CA 1
ATOM 726 C C . ARG A 1 96 ? -2.151 9.732 -0.704 1.00 97.06 96 ARG A C 1
ATOM 728 O O . ARG A 1 96 ? -2.335 9.197 -1.790 1.00 97.06 96 ARG A O 1
ATOM 735 N N . ALA A 1 97 ? -1.474 9.147 0.284 1.00 97.19 97 ALA A N 1
ATOM 736 C CA . ALA A 1 97 ? -0.931 7.795 0.172 1.00 97.19 97 ALA A CA 1
ATOM 737 C C . ALA A 1 97 ? -2.028 6.7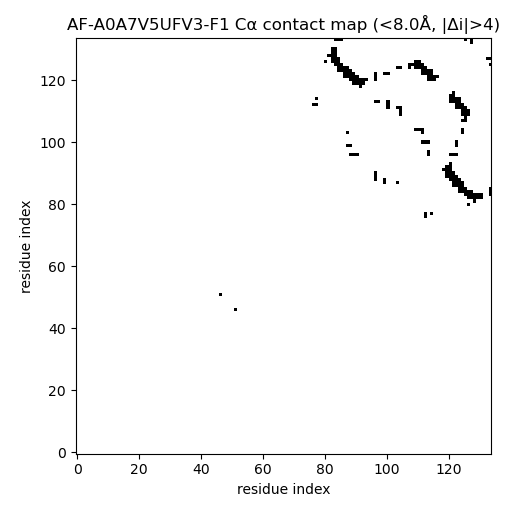50 -0.099 1.00 97.19 97 ALA A C 1
ATOM 739 O O . ALA A 1 97 ? -1.846 5.882 -0.948 1.00 97.19 97 ALA A O 1
ATOM 740 N N . LEU A 1 98 ? -3.187 6.856 0.560 1.00 96.44 98 LEU A N 1
ATOM 741 C CA . LEU A 1 98 ? -4.321 5.954 0.323 1.00 96.44 98 LEU A CA 1
ATOM 742 C C . LEU A 1 98 ? -4.915 6.112 -1.082 1.00 96.44 98 LEU A C 1
ATOM 744 O O . LEU A 1 98 ? -5.195 5.106 -1.731 1.00 96.44 98 LEU A O 1
ATOM 748 N N . GLN A 1 99 ? -5.055 7.346 -1.575 1.00 97.50 99 GLN A N 1
ATOM 749 C CA . GLN A 1 99 ? -5.487 7.604 -2.954 1.00 97.50 99 GLN A CA 1
ATOM 750 C C . GLN A 1 99 ? -4.514 6.993 -3.967 1.00 97.50 99 GLN A C 1
ATOM 752 O O . GLN A 1 99 ? -4.941 6.304 -4.889 1.00 97.50 99 GLN A O 1
ATOM 757 N N . VAL A 1 100 ? -3.206 7.202 -3.775 1.00 97.25 100 VAL A N 1
ATOM 758 C CA . VAL A 1 100 ? -2.181 6.632 -4.661 1.00 97.25 100 VAL A CA 1
ATOM 759 C C . VAL A 1 100 ? -2.200 5.106 -4.606 1.00 97.25 100 VAL A C 1
ATOM 761 O O . VAL A 1 100 ? -2.109 4.469 -5.648 1.00 97.25 100 VAL A O 1
ATOM 764 N N . ARG A 1 101 ? -2.380 4.503 -3.424 1.00 95.75 101 ARG A N 1
ATOM 765 C CA . ARG A 1 101 ? -2.531 3.047 -3.287 1.00 95.75 101 ARG A CA 1
ATOM 766 C C . ARG A 1 101 ? -3.712 2.530 -4.108 1.00 95.75 101 ARG A C 1
ATOM 768 O O . ARG A 1 101 ? -3.551 1.554 -4.828 1.00 95.75 101 ARG A O 1
ATOM 775 N N . GLN A 1 102 ? -4.877 3.172 -4.004 1.00 95.88 102 GLN A N 1
ATOM 776 C CA . GLN A 1 102 ? -6.063 2.774 -4.767 1.00 95.88 102 GLN A CA 1
ATOM 777 C C . GLN A 1 102 ? -5.826 2.881 -6.276 1.00 95.88 102 GLN A C 1
ATOM 779 O O . GLN A 1 102 ? -6.157 1.952 -6.999 1.00 95.88 102 GLN A O 1
ATOM 784 N N . GLN A 1 103 ? -5.202 3.966 -6.740 1.00 96.38 103 GLN A N 1
ATOM 785 C CA . GLN A 1 103 ? -4.867 4.157 -8.156 1.00 96.38 103 GLN A CA 1
ATOM 786 C C . GLN A 1 103 ? -3.831 3.144 -8.658 1.00 96.38 103 GLN A C 1
ATOM 788 O O . GLN A 1 103 ? -3.962 2.604 -9.749 1.00 96.38 103 GLN A O 1
ATOM 793 N N . ALA A 1 104 ? -2.800 2.854 -7.867 1.00 94.94 104 ALA A N 1
ATOM 794 C CA . ALA A 1 104 ? -1.800 1.858 -8.231 1.00 94.94 104 ALA A CA 1
ATOM 795 C C . ALA A 1 104 ? -2.407 0.447 -8.287 1.00 94.94 104 ALA A C 1
ATOM 797 O O . ALA A 1 104 ? -2.093 -0.312 -9.198 1.00 94.94 104 ALA A O 1
ATOM 798 N N . ALA A 1 105 ? -3.325 0.119 -7.373 1.00 94.50 105 ALA A N 1
ATOM 799 C CA . ALA A 1 105 ? -3.985 -1.186 -7.318 1.00 94.50 105 ALA A CA 1
ATOM 800 C C . ALA A 1 105 ? -4.910 -1.469 -8.518 1.00 94.50 105 ALA A C 1
ATOM 802 O O . ALA A 1 105 ? -5.271 -2.617 -8.742 1.00 94.50 105 ALA A O 1
ATOM 803 N N . THR A 1 106 ? -5.304 -0.453 -9.298 1.00 95.12 106 THR A N 1
ATOM 804 C CA . THR A 1 106 ? -6.061 -0.674 -10.544 1.00 95.12 106 THR A CA 1
ATOM 805 C C . THR A 1 106 ? -5.169 -1.005 -11.737 1.00 95.12 106 THR A C 1
ATOM 807 O O . THR A 1 106 ? -5.670 -1.481 -12.750 1.00 95.12 106 THR A O 1
ATOM 810 N N . VAL A 1 107 ? -3.870 -0.702 -11.653 1.00 92.31 107 VAL A N 1
ATOM 811 C CA . VAL A 1 107 ? -2.907 -0.875 -12.755 1.00 92.31 107 VAL A CA 1
ATOM 812 C C . VAL A 1 107 ? -2.002 -2.076 -12.503 1.00 92.31 107 VAL A C 1
ATOM 814 O O . VAL A 1 107 ? -1.694 -2.828 -13.422 1.00 92.31 107 VAL A O 1
ATOM 817 N N . VAL A 1 108 ? -1.576 -2.253 -11.256 1.00 90.38 108 VAL A N 1
ATOM 818 C CA . VAL A 1 108 ? -0.679 -3.326 -10.840 1.00 90.38 108 VAL A CA 1
ATOM 819 C C . VAL A 1 108 ? -1.521 -4.517 -10.398 1.00 90.38 108 VAL A C 1
ATOM 821 O O . VAL A 1 108 ? -2.370 -4.384 -9.522 1.00 90.38 108 VAL A O 1
ATOM 824 N N . THR A 1 109 ? -1.293 -5.680 -11.011 1.00 86.50 109 THR A N 1
ATOM 825 C CA . THR A 1 109 ? -1.980 -6.934 -10.651 1.00 86.50 109 THR A CA 1
ATOM 826 C C . THR A 1 109 ? -1.539 -7.458 -9.282 1.00 86.50 109 THR A C 1
ATOM 828 O O . THR A 1 109 ? -2.299 -8.134 -8.594 1.00 86.50 109 THR A O 1
ATOM 831 N N . ASP A 1 110 ? -0.314 -7.123 -8.885 1.00 87.88 110 ASP A N 1
ATOM 832 C CA . ASP A 1 110 ? 0.265 -7.478 -7.596 1.00 87.88 110 ASP A CA 1
ATOM 833 C C . ASP A 1 110 ? -0.190 -6.578 -6.438 1.00 87.88 110 ASP A C 1
ATOM 835 O O . ASP A 1 110 ? -0.879 -5.567 -6.586 1.00 87.88 110 ASP A O 1
ATOM 839 N N . THR A 1 111 ? 0.242 -6.956 -5.235 1.00 90.38 111 THR A N 1
ATOM 840 C CA . THR A 1 111 ? -0.106 -6.252 -4.000 1.00 90.38 111 THR A CA 1
ATOM 841 C C . THR A 1 111 ? 0.521 -4.854 -3.949 1.00 90.38 111 THR A C 1
ATOM 843 O O . THR A 1 111 ? 1.692 -4.652 -4.280 1.00 90.38 111 THR A O 1
ATOM 846 N N . VAL A 1 112 ? -0.262 -3.882 -3.471 1.00 94.56 112 VAL A N 1
ATOM 847 C CA . VAL A 1 112 ? 0.188 -2.510 -3.204 1.00 94.56 112 VAL A CA 1
ATOM 848 C C . VAL A 1 112 ? 0.146 -2.232 -1.703 1.00 94.56 112 VAL A C 1
ATOM 850 O O . VAL A 1 112 ? -0.921 -2.235 -1.077 1.00 94.56 112 VAL A O 1
ATOM 853 N N . TYR A 1 113 ? 1.315 -1.944 -1.141 1.00 94.00 113 TYR A N 1
ATOM 854 C CA . TYR A 1 113 ? 1.549 -1.735 0.282 1.00 94.00 113 TYR A CA 1
ATOM 855 C C . TYR A 1 113 ? 1.605 -0.246 0.623 1.00 94.00 113 TYR A C 1
ATOM 857 O O . TYR A 1 113 ? 2.121 0.569 -0.145 1.00 94.00 113 TYR A O 1
ATOM 865 N N . VAL A 1 114 ? 1.118 0.105 1.815 1.00 95.06 114 VAL A N 1
ATOM 866 C CA . VAL A 1 114 ? 1.283 1.439 2.404 1.00 95.06 114 VAL A CA 1
ATOM 867 C C . VAL A 1 114 ? 2.036 1.291 3.714 1.00 95.06 114 VAL A C 1
ATOM 869 O O . VAL A 1 114 ? 1.556 0.648 4.643 1.00 95.06 114 VAL A O 1
ATOM 872 N N . LEU A 1 115 ? 3.211 1.902 3.788 1.00 94.12 115 LEU A N 1
ATOM 873 C CA . LEU A 1 115 ? 4.109 1.823 4.934 1.00 94.12 115 LEU A CA 1
ATOM 874 C C . LEU A 1 115 ? 4.233 3.189 5.582 1.00 94.12 115 LEU A C 1
ATOM 876 O O . LEU A 1 115 ? 4.317 4.201 4.887 1.00 94.12 115 LEU A O 1
ATOM 880 N N . LYS A 1 116 ? 4.286 3.224 6.912 1.00 94.00 116 LYS A N 1
ATOM 881 C CA . LYS A 1 116 ? 4.584 4.443 7.663 1.00 94.00 116 LYS A CA 1
ATOM 882 C C . LYS A 1 116 ? 5.981 4.329 8.255 1.00 94.00 116 LYS A C 1
ATOM 884 O O . LYS A 1 116 ? 6.196 3.590 9.207 1.00 94.00 116 LYS A O 1
ATOM 889 N N . GLU A 1 117 ? 6.919 5.092 7.713 1.00 92.81 117 GLU A N 1
ATOM 890 C CA . GLU A 1 117 ? 8.318 5.090 8.134 1.00 92.81 117 GLU A CA 1
ATOM 891 C C . GLU A 1 117 ? 8.799 6.514 8.387 1.00 92.81 117 GLU A C 1
ATOM 893 O O . GLU A 1 117 ? 8.626 7.399 7.549 1.00 92.81 117 GLU A O 1
ATOM 898 N N . LYS A 1 118 ? 9.434 6.740 9.544 1.00 93.62 118 LYS A N 1
ATOM 899 C CA . LYS A 1 118 ? 10.029 8.040 9.914 1.00 93.62 118 LYS A CA 1
ATOM 900 C C . LYS A 1 118 ? 9.054 9.223 9.759 1.00 93.62 118 LYS A C 1
ATOM 902 O O . LYS A 1 118 ? 9.436 10.306 9.333 1.00 93.62 118 LYS A O 1
ATOM 907 N N . GLY A 1 119 ? 7.775 9.000 10.068 1.00 93.56 119 GLY A N 1
ATOM 908 C CA . GLY A 1 119 ? 6.724 10.020 9.966 1.00 93.56 119 GLY A CA 1
ATOM 909 C C . GLY A 1 119 ? 6.171 10.258 8.556 1.00 93.56 119 GLY A C 1
ATOM 910 O O . GLY A 1 119 ? 5.223 11.025 8.419 1.00 93.56 119 GLY A O 1
ATOM 911 N N . MET A 1 120 ? 6.689 9.582 7.529 1.00 96.31 120 MET A N 1
ATOM 912 C CA . MET A 1 120 ? 6.184 9.644 6.157 1.00 96.31 120 MET A CA 1
ATOM 913 C C . MET A 1 120 ? 5.463 8.355 5.769 1.00 96.31 120 MET A C 1
ATOM 915 O O . MET A 1 120 ? 5.762 7.274 6.273 1.00 96.31 120 MET A O 1
ATOM 919 N N . TYR A 1 121 ? 4.524 8.477 4.840 1.00 97.00 121 TYR A N 1
ATOM 920 C CA . TYR A 1 121 ? 3.855 7.371 4.180 1.00 97.00 121 TYR A CA 1
ATOM 921 C C . TYR A 1 121 ? 4.549 7.064 2.861 1.00 97.00 121 TYR A C 1
ATOM 923 O O . TYR A 1 121 ? 4.732 7.955 2.031 1.00 97.00 121 TYR A O 1
ATOM 931 N N . LYS A 1 122 ? 4.903 5.799 2.665 1.00 96.81 122 LYS A N 1
ATOM 932 C CA . LYS A 1 122 ? 5.436 5.254 1.420 1.00 96.81 122 LYS A CA 1
ATOM 933 C C . LYS A 1 122 ? 4.406 4.321 0.808 1.00 96.81 122 LYS A C 1
ATOM 935 O O . LYS A 1 122 ? 3.795 3.533 1.527 1.00 96.81 122 LYS A O 1
ATOM 940 N N . VAL A 1 123 ? 4.236 4.395 -0.504 1.00 96.38 123 VAL A N 1
ATOM 941 C CA . VAL A 1 123 ? 3.429 3.434 -1.260 1.00 96.38 123 VAL A CA 1
ATOM 942 C C . VAL A 1 123 ? 4.372 2.643 -2.150 1.00 96.38 123 VAL A C 1
ATOM 944 O O . VAL A 1 123 ? 5.116 3.232 -2.938 1.00 96.38 123 VAL A O 1
ATOM 947 N N . GLN A 1 124 ? 4.358 1.324 -1.989 1.00 95.56 124 GLN A N 1
ATOM 948 C CA . GLN A 1 124 ? 5.180 0.386 -2.748 1.00 95.56 124 GLN A CA 1
ATOM 949 C C . GLN A 1 124 ? 4.274 -0.597 -3.482 1.00 95.56 124 GLN A C 1
ATOM 951 O O . GLN A 1 124 ? 3.304 -1.078 -2.901 1.00 95.56 124 GLN A O 1
ATOM 956 N N . ALA A 1 125 ? 4.578 -0.879 -4.742 1.00 94.81 125 ALA A N 1
ATOM 957 C CA . ALA A 1 125 ? 3.787 -1.755 -5.592 1.00 94.81 125 ALA A CA 1
ATOM 958 C C . ALA A 1 125 ? 4.645 -2.879 -6.175 1.00 94.81 125 ALA A C 1
ATOM 960 O O . ALA A 1 125 ? 5.806 -2.656 -6.538 1.00 94.81 125 ALA A O 1
ATOM 961 N N . GLY A 1 126 ? 4.031 -4.056 -6.289 1.00 92.31 126 GLY A N 1
ATOM 962 C CA . GLY A 1 126 ? 4.653 -5.239 -6.869 1.00 92.31 126 GLY A CA 1
ATOM 963 C C . GLY A 1 126 ? 5.559 -5.987 -5.897 1.00 92.31 126 GLY A C 1
ATOM 964 O O . GLY A 1 126 ? 6.079 -5.414 -4.937 1.00 92.31 126 GLY A O 1
ATOM 965 N N . ASP A 1 127 ? 5.735 -7.275 -6.174 1.00 92.94 127 ASP A N 1
ATOM 966 C CA . ASP A 1 127 ? 6.694 -8.158 -5.515 1.00 92.94 127 ASP A CA 1
ATOM 967 C C . ASP A 1 127 ? 7.548 -8.819 -6.612 1.00 92.94 127 ASP A C 1
ATOM 969 O O . ASP A 1 127 ? 7.194 -9.875 -7.132 1.00 92.94 127 ASP A O 1
ATOM 973 N N . TYR A 1 128 ? 8.668 -8.199 -6.990 1.00 92.19 128 TYR A N 1
ATOM 974 C CA . TYR A 1 128 ? 9.494 -8.659 -8.112 1.00 92.19 128 TYR A CA 1
ATOM 975 C C . TYR A 1 128 ? 10.742 -9.391 -7.624 1.00 92.19 128 TYR A C 1
ATOM 977 O O . TYR A 1 128 ? 11.471 -8.883 -6.778 1.00 92.19 128 TYR A O 1
ATOM 985 N N . LEU A 1 129 ? 11.043 -10.563 -8.184 1.00 92.44 129 LEU A N 1
ATOM 986 C CA . LEU A 1 129 ? 12.255 -11.316 -7.828 1.00 92.44 129 LEU A CA 1
ATOM 987 C C . LEU A 1 129 ? 13.520 -10.710 -8.452 1.00 92.44 129 LEU A C 1
ATOM 989 O O . LEU A 1 129 ? 14.595 -10.761 -7.860 1.00 92.44 129 LEU A O 1
ATOM 993 N N . TYR A 1 130 ? 13.396 -10.113 -9.640 1.00 92.06 130 TYR A N 1
ATOM 994 C CA . TYR A 1 130 ? 14.525 -9.594 -10.409 1.00 92.06 130 TYR A CA 1
ATOM 995 C C . TYR A 1 130 ? 14.311 -8.135 -10.809 1.00 92.06 130 TYR A C 1
ATOM 997 O O . TYR A 1 130 ? 13.210 -7.745 -11.187 1.00 92.06 130 TYR A O 1
ATOM 1005 N N . TYR A 1 131 ? 15.389 -7.347 -10.802 1.00 85.56 131 TYR A N 1
ATOM 1006 C CA . TYR A 1 131 ? 15.350 -5.920 -11.136 1.00 85.56 131 TYR A CA 1
ATOM 1007 C C . TYR A 1 131 ? 14.716 -5.590 -12.503 1.00 85.56 131 TYR A C 1
ATOM 1009 O O . TYR A 1 131 ? 13.917 -4.667 -12.544 1.00 85.56 131 TYR A O 1
ATOM 1017 N N . PRO A 1 132 ? 14.973 -6.323 -13.608 1.00 92.00 132 PRO A N 1
ATOM 1018 C CA . PRO A 1 132 ? 14.379 -5.994 -14.911 1.00 92.00 132 PRO A CA 1
ATOM 1019 C C . PRO A 1 132 ? 12.855 -6.157 -14.985 1.00 92.00 132 PRO A C 1
ATOM 1021 O O . PRO A 1 132 ? 12.255 -5.777 -15.985 1.00 92.00 132 PRO A O 1
ATOM 1024 N N . GLN A 1 133 ? 12.249 -6.799 -13.983 1.00 86.06 133 GLN A N 1
ATOM 1025 C CA . GLN A 1 133 ? 10.804 -7.006 -13.898 1.00 86.06 133 GLN A CA 1
ATOM 1026 C C . GLN A 1 133 ? 10.105 -5.893 -13.107 1.00 86.06 133 GLN A C 1
ATOM 1028 O O . GLN A 1 133 ? 8.886 -5.780 -13.208 1.00 86.06 133 GLN A O 1
ATOM 1033 N N . ALA A 1 134 ? 10.867 -5.119 -12.326 1.00 81.06 134 ALA A N 1
ATOM 1034 C CA . ALA A 1 134 ? 10.391 -4.012 -11.503 1.00 81.06 134 ALA A CA 1
ATOM 1035 C C . ALA A 1 134 ? 10.409 -2.696 -12.290 1.00 81.06 134 ALA A C 1
ATOM 1037 O O . ALA A 1 134 ? 9.426 -1.933 -12.161 1.00 81.06 134 ALA A O 1
#

Secondary structure (DSSP, 8-state):
-HHHHHHHHHHHHHHHHTTSTT----PPPPPPPP--------PPPP--HHHHHHHH-TT----------PPPPPP-SS---SSEEEEEEEES-HHHHHHHHHHHHTT-SS-EEEEEETTEEEEEEEEESSGGG-

Foldseek 3Di:
DVVVVVVVVVVVVVVVVVVPPPDDPDDDDDPDDDPPPPPDDPDDPDDDVVVVVVVPDPPDDPDPDDPPPDPPDPPDLDDDAQADWDWPDKAQDPVVLVVVLVVLVVVAVFHWGWDQDPNMIIIIGDRDHDDVVD